Protein AF-A0A5T1TSD6-F1 (afdb_monomer_lite)

pLDDT: mean 91.13, std 9.18, range [48.81, 98.19]

Secondary structure (DSSP, 8-state):
--HHHHHHHHHHHHHHHHHHHHHHHHH-SSHHHHHHHHHHHHHHHHHHHHHHHHHTT-GGGTTHHHHHHHHHHHHHHHHHHTT-

Sequence (84 aa):
MQTKYFKFLAYFSFIISLIYGFYHIIKAFDFVKEAYIYTGIFALIFLNLSLLFSLLKFKKTRNYPKILGIFAAFWAILHFLNYF

Structure (mmCIF, N/CA/C/O backbone):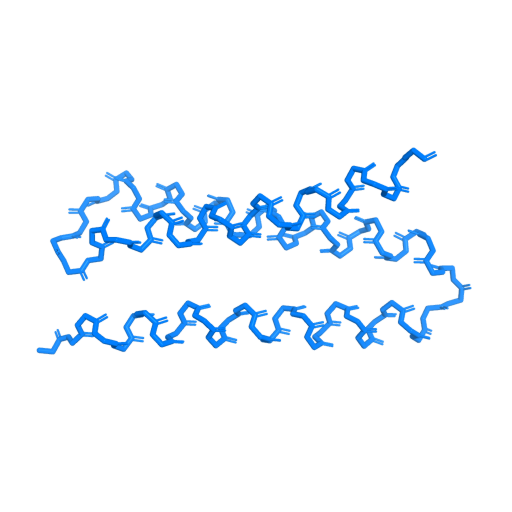
data_AF-A0A5T1TSD6-F1
#
_entry.id   AF-A0A5T1TSD6-F1
#
loop_
_atom_site.group_PDB
_atom_site.id
_atom_site.type_symbol
_atom_site.label_atom_id
_atom_site.label_alt_id
_atom_site.label_comp_id
_atom_site.label_asym_id
_atom_site.label_entity_id
_atom_site.label_seq_id
_atom_site.pdbx_PDB_ins_code
_atom_site.Cartn_x
_atom_site.Cartn_y
_atom_site.Cartn_z
_atom_site.occupancy
_atom_site.B_iso_or_equiv
_atom_site.auth_seq_id
_atom_site.auth_comp_id
_atom_site.auth_asym_id
_atom_site.auth_atom_id
_atom_site.pdbx_PDB_model_num
ATOM 1 N N . MET A 1 1 ? -4.020 -6.772 24.272 1.00 48.81 1 MET A N 1
ATOM 2 C CA . MET A 1 1 ? -3.415 -7.265 23.011 1.00 48.81 1 MET A CA 1
ATOM 3 C C . MET A 1 1 ? -4.201 -6.761 21.790 1.00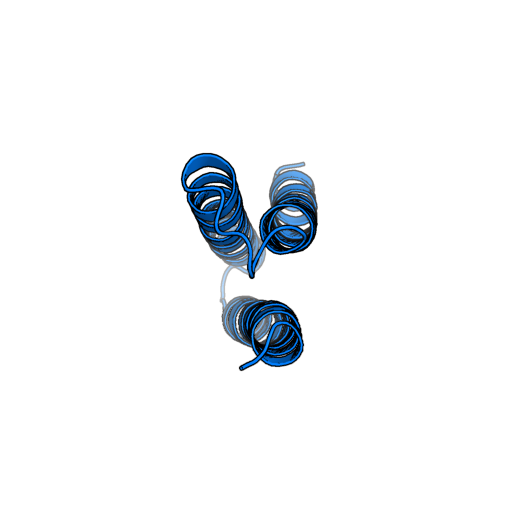 48.81 1 MET A C 1
ATOM 5 O O . MET A 1 1 ? -5.371 -7.111 21.663 1.00 48.81 1 MET A O 1
ATOM 9 N N . GLN A 1 2 ? -3.702 -5.927 20.870 1.00 60.69 2 GLN A N 1
ATOM 10 C CA . GLN A 1 2 ? -2.525 -5.044 20.853 1.00 60.69 2 GLN A CA 1
ATOM 11 C C . GLN A 1 2 ? -2.652 -4.149 19.586 1.00 60.69 2 GLN A C 1
ATOM 13 O O . GLN A 1 2 ? -2.164 -4.478 18.513 1.00 60.69 2 GLN A O 1
ATOM 18 N N . THR A 1 3 ? -3.362 -3.019 19.673 1.00 65.62 3 THR A N 1
ATOM 19 C CA . THR A 1 3 ? -3.575 -2.046 18.566 1.00 65.62 3 THR A CA 1
ATOM 20 C C . THR A 1 3 ? -2.282 -1.642 17.846 1.00 65.62 3 THR A C 1
ATOM 22 O O . THR A 1 3 ? -2.296 -1.352 16.651 1.00 65.62 3 THR A O 1
ATOM 25 N N . LYS A 1 4 ? -1.155 -1.639 18.573 1.00 72.38 4 LYS A N 1
ATOM 26 C CA . LYS A 1 4 ? 0.189 -1.368 18.044 1.00 72.38 4 LYS A CA 1
ATOM 27 C C . LYS A 1 4 ? 0.634 -2.388 16.986 1.00 72.38 4 LYS A C 1
ATOM 29 O O . LYS A 1 4 ? 1.264 -1.993 16.017 1.00 72.38 4 LYS A O 1
ATOM 34 N N . TYR A 1 5 ? 0.261 -3.659 17.136 1.00 83.00 5 TYR A N 1
ATOM 35 C CA . TYR A 1 5 ? 0.704 -4.746 16.257 1.00 83.00 5 TYR A CA 1
ATOM 36 C C . TYR A 1 5 ? -0.028 -4.715 14.932 1.00 83.00 5 TYR A C 1
ATOM 38 O O . TYR A 1 5 ? 0.584 -4.935 13.900 1.00 83.00 5 TYR A O 1
ATOM 46 N N . PHE A 1 6 ? -1.312 -4.350 14.954 1.00 83.25 6 PHE A N 1
ATOM 47 C CA . PHE A 1 6 ? -2.038 -4.063 13.727 1.00 83.25 6 PHE A CA 1
ATOM 48 C C . PHE A 1 6 ? -1.343 -2.928 12.987 1.00 83.25 6 PHE A C 1
ATOM 50 O O . PHE A 1 6 ? -0.862 -3.145 11.888 1.00 83.25 6 PHE A O 1
ATOM 57 N N . LYS A 1 7 ? -1.176 -1.743 13.591 1.00 86.06 7 LYS A N 1
ATOM 58 C CA . LYS A 1 7 ? -0.482 -0.630 12.911 1.00 86.06 7 LYS A CA 1
ATOM 59 C C . LYS A 1 7 ? 0.874 -1.048 12.334 1.00 86.06 7 LYS A C 1
ATOM 61 O O . LYS A 1 7 ? 1.140 -0.754 11.176 1.00 86.06 7 LYS A O 1
ATOM 66 N N . PHE A 1 8 ? 1.680 -1.761 13.121 1.00 90.75 8 PHE A N 1
ATOM 67 C CA . PHE A 1 8 ? 2.948 -2.319 12.663 1.00 90.75 8 PHE A CA 1
ATOM 68 C C . PHE A 1 8 ? 2.771 -3.229 11.441 1.00 90.75 8 PHE A C 1
ATOM 70 O O . PHE A 1 8 ? 3.450 -3.021 10.446 1.00 90.75 8 PHE A O 1
ATOM 77 N N . LEU A 1 9 ? 1.819 -4.165 11.470 1.00 91.62 9 LEU A N 1
ATOM 78 C CA . LEU A 1 9 ? 1.515 -5.064 10.358 1.00 91.62 9 LEU A CA 1
ATOM 79 C C . LEU A 1 9 ? 1.079 -4.309 9.095 1.00 91.62 9 LEU A C 1
ATOM 81 O O . LEU A 1 9 ? 1.525 -4.664 8.011 1.00 91.62 9 LEU A O 1
ATOM 85 N N . ALA A 1 10 ? 0.267 -3.254 9.212 1.00 92.44 10 ALA A N 1
ATOM 86 C CA . ALA A 1 10 ? -0.094 -2.417 8.065 1.00 92.44 10 ALA A CA 1
ATOM 87 C C . ALA A 1 10 ? 1.148 -1.765 7.445 1.00 92.44 10 ALA A C 1
ATOM 89 O O . ALA A 1 10 ? 1.369 -1.908 6.244 1.00 92.44 10 ALA A O 1
ATOM 90 N N . TYR A 1 11 ? 1.990 -1.107 8.247 1.00 95.12 11 TYR A N 1
ATOM 91 C CA . TYR A 1 11 ? 3.226 -0.505 7.735 1.00 95.12 11 TYR A CA 1
ATOM 92 C C . TYR A 1 11 ? 4.174 -1.551 7.147 1.00 95.12 11 TYR A C 1
ATOM 94 O O . TYR A 1 11 ? 4.737 -1.340 6.079 1.00 95.12 11 TYR A O 1
ATOM 102 N N . PHE A 1 12 ? 4.305 -2.700 7.804 1.00 96.19 12 PHE A N 1
ATOM 103 C CA . PHE A 1 12 ? 5.134 -3.799 7.333 1.00 96.19 12 PHE A CA 1
ATOM 104 C C . PHE A 1 12 ? 4.631 -4.351 5.992 1.00 96.19 12 PHE A C 1
ATOM 106 O O . PHE A 1 12 ? 5.415 -4.507 5.061 1.00 96.19 12 PHE A O 1
ATOM 113 N N . SER A 1 13 ? 3.317 -4.552 5.846 1.00 96.31 13 SER A N 1
ATOM 114 C CA . SER A 1 13 ? 2.708 -4.969 4.577 1.00 96.31 13 SER A CA 1
ATOM 115 C C . SER A 1 13 ? 2.909 -3.939 3.465 1.00 96.31 13 SER A C 1
ATOM 117 O O . SER A 1 13 ? 3.147 -4.311 2.319 1.00 96.31 13 SER A O 1
ATOM 119 N N . PHE A 1 14 ? 2.887 -2.646 3.802 1.00 97.56 14 PHE A N 1
ATOM 120 C CA . PHE A 1 14 ? 3.183 -1.585 2.848 1.00 97.56 14 PHE A CA 1
ATOM 121 C C . PHE A 1 14 ? 4.645 -1.630 2.393 1.00 97.56 14 PHE A C 1
ATOM 123 O O . PHE A 1 14 ? 4.906 -1.616 1.193 1.00 97.56 14 PHE A O 1
ATOM 130 N N . ILE A 1 15 ? 5.597 -1.795 3.315 1.00 97.88 15 ILE A N 1
ATOM 131 C CA . ILE A 1 15 ? 7.021 -1.948 2.976 1.00 97.88 15 ILE A CA 1
ATOM 132 C C . ILE A 1 15 ? 7.242 -3.170 2.076 1.00 97.88 15 ILE A C 1
ATOM 134 O O . ILE A 1 15 ? 7.930 -3.062 1.064 1.00 97.88 15 ILE A O 1
ATOM 138 N N . ILE A 1 16 ? 6.618 -4.310 2.391 1.00 97.38 16 ILE A N 1
ATOM 139 C CA . ILE A 1 16 ? 6.687 -5.509 1.543 1.00 97.38 16 ILE A CA 1
ATOM 140 C C . ILE A 1 16 ? 6.126 -5.221 0.150 1.00 97.38 16 ILE A C 1
ATOM 142 O O . ILE A 1 16 ? 6.751 -5.609 -0.833 1.00 97.38 16 ILE A O 1
ATOM 146 N N . SER A 1 17 ? 4.990 -4.519 0.051 1.00 97.44 17 SER A N 1
ATOM 147 C CA . SER A 1 17 ? 4.414 -4.165 -1.251 1.00 97.44 17 SER A CA 1
ATOM 148 C C . SER A 1 17 ? 5.369 -3.316 -2.091 1.00 97.44 17 SER A C 1
ATOM 150 O O . SER A 1 17 ? 5.508 -3.564 -3.284 1.00 97.44 17 SER A O 1
ATOM 152 N N . LEU A 1 18 ? 6.089 -2.374 -1.469 1.00 97.31 18 LEU A N 1
ATOM 153 C CA . LEU A 1 18 ? 7.085 -1.554 -2.160 1.00 97.31 18 LEU A CA 1
ATOM 154 C C . LEU A 1 18 ? 8.242 -2.420 -2.653 1.00 97.31 18 LEU A C 1
ATOM 156 O O . LEU A 1 18 ? 8.546 -2.404 -3.840 1.00 97.31 18 LEU A O 1
ATOM 160 N N . ILE A 1 19 ? 8.857 -3.206 -1.763 1.00 97.44 19 ILE A N 1
ATOM 161 C CA . ILE A 1 19 ? 9.999 -4.064 -2.111 1.00 97.44 19 ILE A CA 1
ATOM 162 C C . ILE A 1 19 ? 9.619 -5.020 -3.242 1.00 97.44 19 ILE A C 1
ATOM 164 O O . ILE A 1 19 ? 10.350 -5.131 -4.221 1.00 97.44 19 ILE A O 1
ATOM 168 N N . TYR A 1 20 ? 8.469 -5.683 -3.125 1.00 96.12 20 TYR A N 1
ATOM 169 C CA . TYR A 1 20 ? 8.008 -6.645 -4.117 1.00 96.12 20 TYR A CA 1
ATOM 170 C C . TYR A 1 20 ? 7.672 -5.975 -5.452 1.00 96.12 20 TYR A C 1
ATOM 172 O O . TYR A 1 20 ? 8.123 -6.440 -6.498 1.00 96.12 20 TYR A O 1
ATOM 180 N N . GLY A 1 21 ? 6.931 -4.863 -5.416 1.00 93.44 21 GLY A N 1
ATOM 181 C CA . GLY A 1 21 ? 6.587 -4.096 -6.608 1.00 93.44 21 GLY A CA 1
ATOM 182 C C . GLY A 1 21 ? 7.832 -3.622 -7.348 1.00 93.44 21 GLY A C 1
ATOM 183 O O . GLY A 1 21 ? 8.011 -3.956 -8.515 1.00 93.44 21 GLY A O 1
ATOM 184 N N . PHE A 1 22 ? 8.744 -2.926 -6.664 1.00 93.56 22 PHE A N 1
ATOM 185 C CA . PHE A 1 22 ? 9.979 -2.439 -7.284 1.00 93.56 22 PHE A CA 1
ATOM 186 C C . PHE A 1 22 ? 10.882 -3.571 -7.774 1.00 93.56 22 PHE A C 1
ATOM 188 O O . PHE A 1 22 ? 11.455 -3.456 -8.854 1.00 93.56 22 PHE A O 1
ATOM 195 N N . TYR A 1 23 ? 10.992 -4.675 -7.031 1.00 95.69 23 TYR A N 1
ATOM 196 C CA . TYR A 1 23 ? 11.788 -5.826 -7.454 1.00 95.69 23 TYR A CA 1
ATOM 197 C C . TYR A 1 23 ? 11.321 -6.389 -8.802 1.00 95.69 23 TYR A C 1
ATOM 199 O O . TYR A 1 23 ? 12.150 -6.650 -9.676 1.00 95.69 23 TYR A O 1
ATOM 207 N N . HIS A 1 24 ? 10.010 -6.557 -8.981 1.00 93.31 24 HIS A N 1
ATOM 208 C CA . HIS A 1 24 ? 9.457 -7.060 -10.235 1.00 93.31 24 HIS A CA 1
ATOM 209 C C . HIS A 1 24 ? 9.567 -6.043 -11.369 1.00 93.31 24 HIS A C 1
ATOM 211 O O . HIS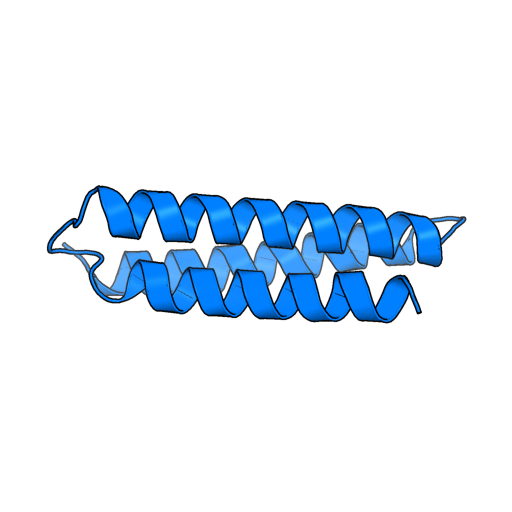 A 1 24 ? 9.977 -6.402 -12.469 1.00 93.31 24 HIS A O 1
ATOM 217 N N . ILE A 1 25 ? 9.279 -4.775 -11.083 1.00 91.50 25 ILE A N 1
ATOM 218 C CA . ILE A 1 25 ? 9.353 -3.687 -12.059 1.00 91.50 25 ILE A CA 1
ATOM 219 C C . ILE A 1 25 ? 10.783 -3.521 -12.609 1.00 91.50 25 ILE A C 1
ATOM 221 O O . ILE A 1 25 ? 10.966 -3.412 -13.817 1.00 91.50 25 ILE A O 1
ATOM 225 N N . ILE A 1 26 ? 11.812 -3.553 -11.753 1.00 92.19 26 ILE A N 1
ATOM 226 C CA . ILE A 1 26 ? 13.221 -3.387 -12.167 1.00 92.19 26 ILE A CA 1
ATOM 227 C C . ILE A 1 26 ? 13.718 -4.578 -13.000 1.00 92.19 26 ILE A C 1
ATOM 229 O O . ILE A 1 26 ? 14.581 -4.416 -13.860 1.00 92.19 26 ILE A O 1
ATOM 233 N N . LYS A 1 27 ? 13.198 -5.782 -12.743 1.00 92.56 27 LYS A N 1
ATOM 234 C CA . LYS A 1 27 ? 13.564 -6.992 -13.494 1.00 92.56 27 LYS A CA 1
ATOM 235 C C . LYS A 1 27 ? 12.761 -7.182 -14.780 1.00 92.56 27 LYS A C 1
ATOM 237 O O . LYS A 1 27 ? 13.064 -8.103 -15.538 1.00 92.56 27 LYS A O 1
ATOM 242 N N . ALA A 1 28 ? 11.739 -6.365 -15.011 1.00 92.25 28 ALA A N 1
ATOM 243 C CA . ALA A 1 28 ? 10.875 -6.498 -16.167 1.00 92.25 28 ALA A CA 1
ATOM 244 C C . ALA A 1 28 ? 11.571 -6.007 -17.439 1.00 92.25 28 ALA A C 1
ATOM 246 O O . ALA A 1 28 ? 12.246 -4.981 -17.445 1.00 92.25 28 ALA A O 1
ATOM 247 N N . PHE A 1 29 ? 11.353 -6.727 -18.540 1.00 88.25 29 PHE A N 1
ATOM 248 C CA . PHE A 1 29 ? 11.731 -6.252 -19.870 1.00 88.25 29 PHE A CA 1
ATOM 249 C C . PHE A 1 29 ? 10.892 -5.030 -20.281 1.00 88.25 29 PHE A C 1
ATOM 251 O O . PHE A 1 29 ? 11.420 -4.072 -20.833 1.00 88.25 29 PHE A O 1
ATOM 258 N N . ASP A 1 30 ? 9.594 -5.053 -19.961 1.00 91.56 30 ASP A N 1
ATOM 259 C CA . ASP A 1 30 ? 8.672 -3.933 -20.150 1.00 91.56 30 ASP A CA 1
ATOM 260 C C . ASP A 1 30 ? 8.312 -3.326 -18.790 1.00 91.56 30 ASP A C 1
ATOM 262 O O . ASP A 1 30 ? 7.379 -3.756 -18.107 1.00 91.56 30 ASP A O 1
ATOM 266 N N . PHE A 1 31 ? 9.102 -2.331 -18.392 1.00 90.88 31 PHE A N 1
ATOM 267 C CA . PHE A 1 31 ? 8.946 -1.624 -17.124 1.00 90.88 31 PHE A CA 1
ATOM 268 C C . PHE A 1 31 ? 7.567 -0.971 -16.988 1.00 90.88 31 PHE A C 1
ATOM 270 O O . PHE A 1 31 ? 6.970 -1.026 -15.914 1.00 90.88 31 PHE A O 1
ATOM 277 N N . VAL A 1 32 ? 7.056 -0.357 -18.060 1.00 91.88 32 VAL A N 1
ATOM 278 C CA . VAL A 1 32 ? 5.809 0.419 -18.021 1.00 91.88 32 VAL A CA 1
ATOM 279 C C . VAL A 1 32 ? 4.637 -0.520 -17.795 1.00 91.88 32 VAL A C 1
ATOM 281 O O . VAL A 1 32 ? 3.844 -0.309 -16.875 1.00 91.88 32 VAL A O 1
ATOM 284 N N . LYS A 1 33 ? 4.548 -1.606 -18.565 1.00 93.56 33 LYS A N 1
ATOM 285 C CA . LYS A 1 33 ? 3.489 -2.599 -18.377 1.00 93.56 33 LYS A CA 1
ATOM 286 C C . LYS A 1 33 ? 3.517 -3.192 -16.970 1.00 93.56 33 LYS A C 1
ATOM 288 O O . LYS A 1 33 ? 2.476 -3.295 -16.318 1.00 93.56 33 LYS A O 1
ATOM 293 N N . GLU A 1 34 ? 4.696 -3.561 -16.488 1.00 94.12 34 GLU A N 1
ATOM 294 C CA . GLU A 1 34 ? 4.817 -4.236 -15.201 1.00 94.12 34 GLU A CA 1
ATOM 295 C C . GLU A 1 34 ? 4.526 -3.284 -14.030 1.00 94.12 34 GLU A C 1
ATOM 297 O O . GLU A 1 34 ? 3.823 -3.647 -13.080 1.00 94.12 34 GLU A O 1
ATOM 302 N N . ALA A 1 35 ? 4.969 -2.028 -14.134 1.00 94.38 35 ALA A N 1
ATOM 303 C CA . ALA A 1 35 ? 4.621 -0.977 -13.187 1.00 94.38 35 ALA A CA 1
ATOM 304 C C . ALA A 1 35 ? 3.110 -0.745 -13.141 1.00 94.38 35 ALA A C 1
ATOM 306 O O . ALA A 1 35 ? 2.549 -0.653 -12.049 1.00 94.38 35 ALA A O 1
ATOM 307 N N . TYR A 1 36 ? 2.430 -0.736 -14.290 1.00 95.00 36 TYR A N 1
ATOM 308 C CA . TYR A 1 36 ? 0.976 -0.585 -14.362 1.00 95.00 36 TYR A CA 1
ATOM 309 C C . TYR A 1 36 ? 0.263 -1.727 -13.627 1.00 95.00 36 TYR A C 1
ATOM 311 O O . TYR A 1 36 ? -0.613 -1.483 -12.794 1.00 95.00 36 TYR A O 1
ATOM 319 N N . ILE A 1 37 ? 0.6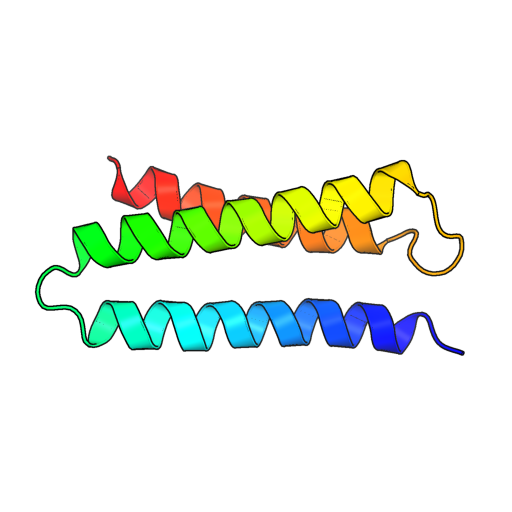81 -2.970 -13.876 1.00 95.38 37 ILE A N 1
ATOM 320 C CA . ILE A 1 37 ? 0.072 -4.159 -13.272 1.00 95.38 37 ILE A CA 1
ATOM 321 C C . ILE A 1 37 ? 0.250 -4.153 -11.749 1.00 95.38 37 ILE A C 1
ATOM 323 O O . ILE A 1 37 ? -0.741 -4.231 -11.017 1.00 95.38 37 ILE A O 1
ATOM 327 N N . TYR A 1 38 ? 1.480 -4.029 -11.241 1.00 96.06 38 TYR A N 1
ATOM 328 C CA . TYR A 1 38 ? 1.720 -4.155 -9.799 1.00 96.06 38 TYR A CA 1
ATOM 329 C C . TYR A 1 38 ? 1.168 -2.986 -8.991 1.00 96.06 38 TYR A C 1
ATOM 331 O O . TYR A 1 38 ? 0.606 -3.206 -7.916 1.00 96.06 38 TYR A O 1
ATOM 339 N N . THR A 1 39 ? 1.263 -1.759 -9.506 1.00 96.69 39 THR A N 1
ATOM 340 C CA . THR A 1 39 ? 0.645 -0.599 -8.846 1.00 96.69 39 THR A CA 1
ATOM 341 C C . THR A 1 39 ? -0.874 -0.771 -8.736 1.00 96.69 39 THR A C 1
ATOM 343 O O . THR A 1 39 ? -1.440 -0.517 -7.672 1.00 96.69 39 THR A O 1
ATOM 346 N N . GLY A 1 40 ? -1.527 -1.302 -9.776 1.00 96.81 40 GLY A N 1
ATOM 347 C CA . GLY A 1 40 ? -2.961 -1.599 -9.768 1.00 96.81 40 GLY A CA 1
ATOM 348 C C . GLY A 1 40 ? -3.334 -2.713 -8.786 1.00 96.81 40 GLY A C 1
ATOM 349 O O . GLY A 1 40 ? -4.254 -2.552 -7.979 1.00 96.81 40 GLY A O 1
ATOM 350 N N . ILE A 1 41 ? -2.586 -3.822 -8.790 1.00 97.50 41 ILE A N 1
ATOM 351 C CA . ILE A 1 41 ? -2.800 -4.944 -7.862 1.00 97.50 41 ILE A CA 1
ATOM 352 C C . ILE A 1 41 ? -2.694 -4.469 -6.410 1.00 97.50 41 ILE A C 1
ATOM 354 O O . ILE A 1 41 ? -3.583 -4.750 -5.602 1.00 97.50 41 ILE A O 1
ATOM 358 N N . PHE A 1 42 ? -1.648 -3.716 -6.060 1.00 98.00 42 PHE A N 1
ATOM 359 C CA . PHE A 1 42 ? -1.484 -3.233 -4.691 1.00 98.00 42 PHE A CA 1
ATOM 360 C C . PHE A 1 42 ? -2.552 -2.217 -4.294 1.00 98.00 42 PHE A C 1
ATOM 362 O O . PHE A 1 42 ? -3.072 -2.305 -3.177 1.00 98.00 42 PHE A O 1
ATOM 369 N N . ALA A 1 43 ? -2.947 -1.316 -5.198 1.00 98.06 43 ALA A N 1
ATOM 370 C CA . ALA A 1 43 ? -4.060 -0.402 -4.955 1.00 98.06 43 ALA A CA 1
ATOM 371 C C . ALA A 1 43 ? -5.340 -1.171 -4.587 1.00 98.06 43 ALA A C 1
ATOM 373 O O . ALA A 1 43 ? -5.973 -0.873 -3.570 1.00 98.06 43 ALA A O 1
ATOM 374 N N . LEU A 1 44 ? -5.675 -2.213 -5.356 1.00 98.19 44 LEU A N 1
ATOM 375 C CA . LEU A 1 44 ? -6.848 -3.053 -5.114 1.00 98.19 44 LEU A CA 1
ATOM 376 C C . LEU A 1 44 ? -6.748 -3.840 -3.804 1.00 98.19 44 LEU A C 1
ATOM 378 O O . LEU A 1 44 ? -7.725 -3.885 -3.053 1.00 98.19 44 LEU A O 1
ATOM 382 N N . ILE A 1 45 ? -5.593 -4.434 -3.493 1.00 97.94 45 ILE A N 1
ATOM 383 C CA . ILE A 1 45 ? -5.391 -5.176 -2.238 1.00 97.94 45 ILE A CA 1
ATOM 384 C C . ILE A 1 45 ? -5.638 -4.259 -1.034 1.00 97.94 45 ILE A C 1
ATOM 386 O O . ILE A 1 45 ? -6.446 -4.583 -0.158 1.00 97.94 45 ILE A O 1
ATOM 390 N N . PHE A 1 46 ? -4.986 -3.095 -0.991 1.00 98.00 46 PHE A N 1
ATOM 391 C CA . PHE A 1 46 ? -5.132 -2.172 0.135 1.00 98.00 46 PHE A CA 1
ATOM 392 C C . PHE A 1 46 ? -6.536 -1.566 0.217 1.00 98.00 46 PHE A C 1
ATOM 394 O O . PHE A 1 46 ? -7.054 -1.392 1.326 1.00 98.00 46 PHE A O 1
ATOM 401 N N . LEU A 1 47 ? -7.184 -1.303 -0.923 1.00 98.06 47 LEU A N 1
ATOM 402 C CA . LEU A 1 47 ? -8.562 -0.816 -0.966 1.00 98.06 47 LEU A CA 1
ATOM 403 C C . LEU A 1 47 ? -9.527 -1.842 -0.365 1.00 98.06 47 LEU A C 1
ATOM 405 O O . LEU A 1 47 ? -10.302 -1.505 0.529 1.00 98.06 47 LE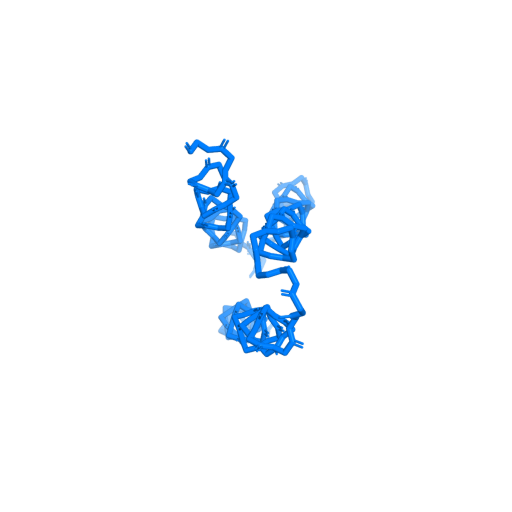U A O 1
ATOM 409 N N . ASN A 1 48 ? -9.448 -3.100 -0.801 1.00 97.56 48 ASN A N 1
ATOM 410 C CA . ASN A 1 48 ? -10.327 -4.159 -0.307 1.00 97.56 48 ASN A CA 1
ATOM 411 C C . ASN A 1 48 ? -10.104 -4.436 1.183 1.00 97.56 48 ASN A C 1
ATOM 413 O O . ASN A 1 48 ? -11.071 -4.586 1.930 1.00 97.56 48 ASN A O 1
ATOM 417 N N . LEU A 1 49 ? -8.852 -4.424 1.653 1.00 95.25 49 LEU A N 1
ATOM 418 C CA . LEU A 1 49 ? -8.563 -4.537 3.084 1.00 95.25 49 LEU A CA 1
ATOM 419 C C . LEU A 1 49 ? -9.132 -3.346 3.866 1.00 95.25 49 LEU A C 1
ATOM 421 O O . LEU A 1 49 ? -9.751 -3.536 4.914 1.00 95.25 49 LEU A O 1
ATOM 425 N N . SER A 1 50 ? -8.969 -2.122 3.359 1.00 95.56 50 SER A N 1
ATOM 426 C CA . SER A 1 50 ? -9.551 -0.926 3.974 1.00 95.56 50 SER A CA 1
ATOM 427 C C . SER A 1 50 ? -11.070 -1.052 4.124 1.00 95.56 50 SER A C 1
ATOM 429 O O . SER A 1 50 ? -11.603 -0.864 5.223 1.00 95.56 50 SER A O 1
ATOM 431 N N . LEU A 1 51 ? -11.757 -1.456 3.051 1.00 95.44 51 LEU A N 1
ATOM 432 C CA . LEU A 1 51 ? -13.204 -1.672 3.040 1.00 95.44 51 LEU A CA 1
ATOM 433 C C . LEU A 1 51 ? -13.622 -2.765 4.026 1.00 95.44 51 LEU A C 1
ATOM 435 O O . LEU A 1 51 ? -14.507 -2.528 4.849 1.00 95.44 51 LEU A O 1
ATOM 439 N N . LEU A 1 52 ? -12.946 -3.916 4.014 1.00 94.12 52 LEU A N 1
ATOM 440 C CA . LEU A 1 52 ? -13.210 -5.032 4.926 1.00 94.12 52 LEU A CA 1
ATOM 441 C C . LEU A 1 52 ? -13.170 -4.580 6.395 1.00 94.12 52 LEU A C 1
ATOM 443 O O . LEU A 1 52 ? -14.115 -4.809 7.153 1.00 94.12 52 LEU A O 1
ATOM 447 N N . PHE A 1 53 ? -12.100 -3.891 6.802 1.00 91.88 53 PHE A N 1
ATOM 448 C CA . PHE A 1 53 ? -11.954 -3.417 8.180 1.00 91.88 53 PHE A CA 1
ATOM 449 C C . PHE A 1 53 ? -12.923 -2.276 8.525 1.00 91.88 53 PHE A C 1
ATOM 451 O O . PHE A 1 53 ? -13.273 -2.115 9.699 1.00 91.88 53 PHE A O 1
ATOM 458 N N . SER A 1 54 ? -13.354 -1.488 7.535 1.00 91.06 54 SER A N 1
ATOM 459 C CA . SER A 1 54 ? -14.343 -0.421 7.718 1.00 91.06 54 SER A CA 1
ATOM 460 C C . SER A 1 54 ? -15.741 -0.993 7.964 1.00 91.06 54 SER A C 1
ATOM 462 O O . SER A 1 54 ? -16.424 -0.580 8.903 1.00 91.06 54 SER A O 1
ATOM 464 N N . LEU A 1 55 ? -16.138 -1.994 7.173 1.00 91.75 55 LEU A N 1
ATOM 465 C CA . LEU A 1 55 ? -17.454 -2.635 7.244 1.00 91.75 55 LEU A CA 1
ATOM 466 C C . LEU A 1 55 ? -17.631 -3.450 8.528 1.00 91.75 55 LEU A C 1
ATOM 468 O O . LEU A 1 55 ? -18.657 -3.333 9.196 1.00 91.75 55 LEU A O 1
ATOM 472 N N . LEU A 1 56 ? -16.614 -4.223 8.915 1.00 87.06 56 LEU A N 1
ATOM 473 C CA . LEU A 1 56 ? -16.680 -5.090 10.096 1.00 87.06 56 LEU A CA 1
ATOM 474 C C . LEU A 1 56 ? -16.533 -4.324 11.428 1.00 87.06 56 LEU A C 1
ATOM 476 O O . LEU A 1 56 ? -16.774 -4.889 12.493 1.00 87.06 56 LEU A O 1
ATOM 480 N N . LYS A 1 57 ? -16.156 -3.034 11.388 1.00 79.00 57 LYS A N 1
ATOM 481 C CA . LYS A 1 57 ? -16.103 -2.105 12.539 1.00 79.00 57 LYS A CA 1
ATOM 482 C C . LYS A 1 57 ? -15.434 -2.678 13.800 1.00 79.00 57 LYS A C 1
ATOM 484 O O . LYS A 1 57 ? -15.875 -2.422 14.924 1.00 79.00 57 LYS A O 1
ATOM 489 N N . PHE A 1 58 ? -14.337 -3.424 13.662 1.00 80.31 58 PHE A N 1
ATOM 490 C CA . PHE A 1 58 ? -13.664 -3.990 14.833 1.00 80.31 58 PHE A CA 1
ATOM 491 C C . PHE A 1 58 ? -13.140 -2.884 15.767 1.00 80.31 58 PHE A C 1
ATOM 493 O O . PHE A 1 58 ? -12.326 -2.042 15.377 1.00 80.31 58 PHE A O 1
ATOM 500 N N . LYS A 1 59 ? -13.531 -2.925 17.051 1.00 75.25 59 LYS A N 1
ATOM 501 C CA . LYS A 1 59 ? -13.122 -1.929 18.069 1.00 75.25 59 LYS A CA 1
ATOM 502 C C . LYS A 1 59 ? -11.598 -1.732 18.147 1.00 75.25 59 LYS A C 1
ATOM 504 O O . LYS A 1 59 ? -11.129 -0.622 18.383 1.00 75.25 59 LYS A O 1
ATOM 509 N N . LYS A 1 60 ? -10.817 -2.797 17.925 1.00 75.94 60 LYS A N 1
ATOM 510 C CA . LYS A 1 60 ? -9.343 -2.788 17.999 1.00 75.94 60 LYS A CA 1
ATOM 511 C C . LYS A 1 60 ? -8.650 -2.252 16.738 1.00 75.94 60 LYS A C 1
ATOM 513 O O . LYS A 1 60 ? -7.454 -1.992 16.798 1.00 75.94 60 LYS A O 1
ATOM 518 N N . THR A 1 61 ? -9.350 -2.062 15.619 1.00 80.94 61 THR A N 1
ATOM 519 C CA . THR A 1 61 ? -8.748 -1.640 14.338 1.00 80.94 61 THR A CA 1
ATOM 520 C C . THR A 1 61 ? -9.393 -0.367 13.789 1.00 80.94 61 THR A C 1
ATOM 522 O O . THR A 1 61 ? -9.369 -0.131 12.590 1.00 80.94 61 THR A O 1
ATOM 525 N N . ARG A 1 62 ? -9.937 0.505 14.648 1.00 80.38 62 ARG A N 1
ATOM 526 C CA . ARG A 1 62 ? -10.664 1.719 14.221 1.00 80.38 62 ARG A CA 1
ATOM 527 C C . ARG A 1 62 ? -9.878 2.633 13.267 1.00 80.38 62 ARG A C 1
ATOM 529 O O . ARG A 1 62 ? -10.456 3.202 12.355 1.00 80.38 62 ARG A O 1
ATOM 536 N N . ASN A 1 63 ? -8.561 2.751 13.457 1.00 85.62 63 ASN A N 1
ATOM 537 C CA . ASN A 1 63 ? -7.692 3.581 12.606 1.00 85.62 63 ASN A CA 1
ATOM 538 C C . ASN A 1 63 ? -7.126 2.832 11.388 1.00 85.62 63 ASN A C 1
ATOM 540 O O . ASN A 1 63 ? -6.450 3.427 10.555 1.00 85.6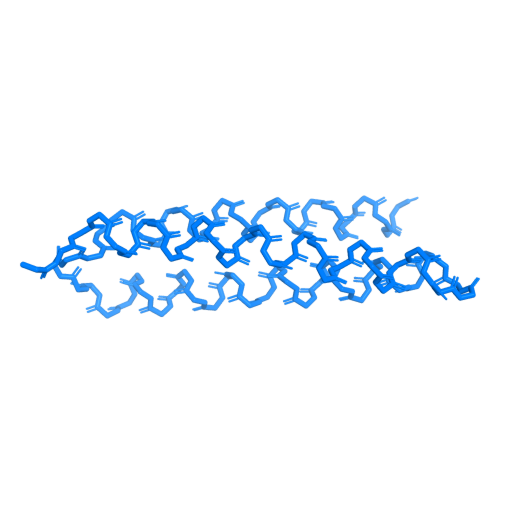2 63 ASN A O 1
ATOM 544 N N . TYR A 1 64 ? -7.359 1.526 11.309 1.00 88.81 64 TYR A N 1
ATOM 545 C CA . TYR A 1 64 ? -6.762 0.631 10.326 1.00 88.81 64 TYR A CA 1
ATOM 546 C C . TYR A 1 64 ? -7.298 0.848 8.906 1.00 88.81 64 TYR A C 1
ATOM 548 O O . TYR A 1 64 ? -6.470 0.990 8.008 1.00 88.81 64 TYR A O 1
ATOM 556 N N . PRO A 1 65 ? -8.623 1.014 8.694 1.00 92.75 65 PRO A N 1
ATOM 557 C CA . PRO A 1 65 ? -9.166 1.378 7.386 1.00 92.75 65 PRO A CA 1
ATOM 558 C C . PRO A 1 65 ? -8.539 2.653 6.830 1.00 92.75 65 PRO A C 1
ATOM 560 O O . PRO A 1 65 ? -8.125 2.698 5.682 1.00 92.75 65 PRO A O 1
ATOM 563 N N . LYS A 1 66 ? -8.379 3.684 7.670 1.00 94.12 66 LYS A N 1
ATOM 564 C CA . LYS A 1 66 ? -7.786 4.953 7.235 1.00 94.12 66 LYS A CA 1
ATOM 565 C C . LYS A 1 66 ? -6.349 4.769 6.737 1.00 94.12 66 LYS A C 1
ATOM 567 O O . LYS A 1 66 ? -6.004 5.306 5.694 1.00 94.12 66 LYS A O 1
ATOM 572 N N . ILE A 1 67 ? -5.527 4.012 7.466 1.00 94.94 67 ILE A N 1
ATOM 573 C CA . ILE A 1 67 ? -4.131 3.750 7.081 1.00 94.94 67 ILE A CA 1
ATOM 574 C C . ILE A 1 67 ? -4.077 2.958 5.766 1.00 94.94 67 ILE A C 1
ATOM 576 O O . ILE A 1 67 ? -3.393 3.371 4.836 1.00 94.94 67 ILE A O 1
ATOM 580 N N . LEU A 1 68 ? -4.842 1.867 5.664 1.00 96.38 68 LEU A N 1
ATOM 581 C CA . LEU A 1 68 ? -4.894 1.035 4.458 1.00 96.38 68 LEU A CA 1
ATOM 582 C C . LEU A 1 68 ? -5.441 1.812 3.252 1.00 96.38 68 LEU A C 1
ATOM 584 O O . LEU A 1 68 ? -4.926 1.677 2.151 1.00 96.38 68 LEU A O 1
ATOM 588 N N . GLY A 1 69 ? -6.430 2.684 3.461 1.00 97.19 69 GLY A N 1
ATOM 589 C CA . GLY A 1 69 ? -6.962 3.565 2.423 1.00 97.19 69 GLY A CA 1
ATOM 590 C C . GLY A 1 69 ? -5.929 4.562 1.892 1.00 97.19 69 GLY A C 1
ATOM 591 O O . GLY A 1 69 ? -5.888 4.800 0.690 1.00 97.19 69 GLY A O 1
ATOM 592 N N . ILE A 1 70 ? -5.051 5.094 2.751 1.00 97.75 70 ILE A N 1
ATOM 593 C CA . ILE A 1 70 ? -3.935 5.948 2.311 1.00 97.75 70 ILE A CA 1
ATOM 594 C C . ILE A 1 70 ? -2.951 5.148 1.447 1.00 97.75 70 ILE A C 1
ATOM 596 O O . ILE A 1 70 ? -2.504 5.648 0.419 1.00 97.75 70 ILE A O 1
ATOM 600 N N . PHE A 1 71 ? -2.644 3.900 1.813 1.00 97.81 71 PHE A N 1
ATOM 601 C CA . PHE A 1 71 ? -1.775 3.038 1.000 1.00 97.81 71 PHE A CA 1
ATOM 602 C C . PHE A 1 71 ? -2.406 2.680 -0.345 1.00 97.81 71 PHE A C 1
ATOM 604 O O . PHE A 1 71 ? -1.720 2.687 -1.365 1.00 97.81 71 PHE A O 1
ATOM 611 N N . ALA A 1 72 ? -3.715 2.423 -0.363 1.00 98.12 72 ALA A N 1
ATOM 612 C CA . ALA A 1 72 ? -4.461 2.210 -1.596 1.00 98.12 72 ALA A CA 1
ATOM 613 C C . ALA A 1 72 ? -4.385 3.439 -2.509 1.00 98.12 72 ALA A C 1
ATOM 615 O O . ALA A 1 72 ? -4.082 3.303 -3.690 1.00 98.12 72 ALA A O 1
ATOM 616 N N . ALA A 1 73 ? -4.599 4.637 -1.954 1.00 98.12 73 ALA A N 1
ATOM 617 C CA . ALA A 1 73 ? -4.509 5.888 -2.699 1.00 98.12 73 ALA A CA 1
ATOM 618 C C . ALA A 1 73 ? -3.097 6.135 -3.248 1.00 98.12 73 ALA A C 1
ATOM 620 O O . ALA A 1 73 ? -2.960 6.524 -4.402 1.00 98.12 73 ALA A O 1
ATOM 621 N N . PHE A 1 74 ? -2.054 5.861 -2.458 1.00 97.94 74 PHE A N 1
ATOM 622 C CA . PHE A 1 74 ? -0.664 5.949 -2.912 1.00 97.94 74 PHE A CA 1
ATOM 623 C C . PHE A 1 74 ? -0.421 5.087 -4.159 1.00 97.94 74 PHE A C 1
ATOM 625 O O . PHE A 1 74 ? 0.041 5.591 -5.181 1.00 97.94 74 PHE A O 1
ATOM 632 N N . TRP A 1 75 ? -0.787 3.805 -4.101 1.00 97.88 75 TRP A N 1
ATOM 633 C CA . TRP A 1 75 ? -0.613 2.892 -5.230 1.00 97.88 75 TRP A CA 1
ATOM 634 C C . TRP A 1 75 ? -1.510 3.243 -6.421 1.00 97.88 75 TRP A C 1
ATOM 636 O O . TRP A 1 75 ? -1.066 3.137 -7.559 1.00 97.88 75 TRP A O 1
ATOM 646 N N . ALA A 1 76 ? -2.733 3.721 -6.176 1.00 97.62 76 ALA A N 1
ATOM 647 C CA . ALA A 1 76 ? -3.638 4.170 -7.231 1.00 97.62 76 ALA A CA 1
ATOM 648 C C . ALA A 1 76 ? -3.088 5.397 -7.971 1.00 97.62 76 ALA A C 1
ATOM 650 O O . ALA A 1 76 ? -3.144 5.439 -9.195 1.00 97.62 76 ALA A O 1
ATOM 651 N N . ILE A 1 77 ? -2.514 6.373 -7.257 1.00 97.31 77 ILE A N 1
ATOM 652 C CA . ILE A 1 77 ? -1.868 7.533 -7.884 1.00 97.31 77 ILE A CA 1
ATOM 653 C C . ILE A 1 77 ? -0.722 7.067 -8.784 1.00 97.31 77 ILE A C 1
ATOM 655 O O . ILE A 1 77 ? -0.669 7.475 -9.938 1.00 97.31 77 ILE A O 1
ATOM 659 N N . LEU A 1 78 ? 0.148 6.173 -8.301 1.00 95.38 78 LEU A N 1
ATOM 660 C CA . LEU A 1 78 ? 1.223 5.609 -9.127 1.00 95.38 78 LEU A CA 1
ATOM 661 C C . LEU A 1 78 ? 0.687 4.858 -10.354 1.00 95.38 78 LEU A C 1
ATOM 663 O O . LEU A 1 78 ? 1.244 4.989 -11.439 1.00 95.38 78 LEU A O 1
ATOM 667 N N . HIS A 1 79 ? -0.403 4.108 -10.193 1.00 96.06 79 HIS A N 1
ATOM 668 C CA . HIS A 1 79 ? -1.052 3.388 -11.286 1.00 96.06 79 HIS A CA 1
ATOM 669 C C . HIS A 1 79 ? -1.556 4.331 -12.380 1.00 96.06 79 HIS A C 1
ATOM 671 O O . HIS A 1 79 ? -1.270 4.119 -13.556 1.00 96.06 79 HIS A O 1
ATOM 677 N N . PHE A 1 80 ? -2.262 5.397 -11.997 1.00 94.25 80 PHE A N 1
ATOM 678 C CA . PHE A 1 80 ? -2.768 6.380 -12.953 1.00 94.25 80 PHE A CA 1
ATOM 679 C C . PHE A 1 80 ? -1.657 7.242 -13.557 1.00 94.25 80 PHE A C 1
ATOM 681 O O . PHE A 1 80 ? -1.743 7.572 -14.732 1.00 94.25 80 PHE A O 1
ATOM 688 N N . LEU A 1 81 ? -0.594 7.557 -12.810 1.00 92.62 81 LEU A N 1
ATOM 689 C CA . LEU A 1 81 ? 0.576 8.257 -13.355 1.00 92.62 81 LEU A CA 1
ATOM 690 C C . LEU A 1 81 ? 1.301 7.454 -14.434 1.00 92.62 81 LEU A C 1
ATOM 692 O O . LEU A 1 81 ? 1.952 8.047 -15.275 1.00 92.62 81 LEU A O 1
ATOM 696 N N . ASN A 1 82 ? 1.205 6.128 -14.400 1.00 88.31 82 ASN A N 1
ATOM 697 C CA . ASN A 1 82 ? 1.800 5.265 -15.414 1.00 88.31 82 ASN A CA 1
ATOM 698 C C . ASN A 1 82 ? 0.867 5.018 -16.616 1.00 88.31 82 ASN A C 1
ATOM 700 O O . ASN A 1 82 ? 1.262 4.375 -17.583 1.00 88.31 82 ASN A O 1
ATOM 704 N N . TYR A 1 83 ? -0.388 5.469 -16.529 1.00 78.62 83 TYR A N 1
ATOM 705 C CA . TYR A 1 83 ? -1.363 5.402 -17.618 1.00 78.62 83 TYR A CA 1
ATOM 706 C C . TYR A 1 83 ? -1.319 6.646 -18.525 1.00 78.62 83 TYR A C 1
ATOM 708 O O . TYR A 1 83 ? -1.690 6.548 -19.694 1.00 78.62 83 TYR A O 1
ATOM 716 N N . PHE A 1 84 ? -0.897 7.796 -17.986 1.00 67.62 84 PHE A N 1
ATOM 717 C CA . PHE A 1 84 ? -0.709 9.061 -18.708 1.00 67.62 84 PHE A CA 1
ATOM 718 C C . PHE A 1 84 ? 0.740 9.236 -19.162 1.00 67.62 84 PHE A C 1
ATOM 720 O O . PHE A 1 84 ? 0.927 9.814 -20.256 1.00 67.62 84 PHE A O 1
#

Radius of gyration: 14.04 Å; chains: 1; bounding box: 31×16×43 Å

Organism: Campylobacter jejuni (NCBI:txid197)

Foldseek 3Di:
DDLVVLVVVLVVVLVVLVVVLVVQLVPDPDNLVSLLVSLQVLLVVLQVVLVVCVVVVDPSCVCVSVSSNVSSVVSVVSNVVSVD